Protein AF-A0A7S3RWZ1-F1 (afdb_monomer)

Foldseek 3Di:
DDDDDDDDDDDDDDDDDDDPDPPPPPPDDPPPVQVDDPNDRPVVVVVVVVCVVVVVVVVVVVVVVVVLVVVLVVQLVCCCPPVVDDNVVSVVVSVVSVVVVVD

Radius of gyration: 38.8 Å; Cα contacts (8 Å, |Δi|>4): 29; chains: 1; bounding box: 128×36×61 Å

Organism: NCBI:txid141414

Solvent-accessible surface area (backbone atoms only — not comparable to full-atom values): 6611 Å² total; per-residue (Å²): 136,85,88,86,82,90,81,78,81,86,80,76,87,78,84,72,84,76,76,81,81,76,78,80,81,69,74,90,67,78,77,69,83,70,65,52,65,90,88,43,56,52,61,58,52,53,49,49,59,47,45,70,51,48,51,59,51,52,51,50,52,52,50,49,55,51,48,54,55,52,48,54,57,44,52,37,52,47,33,43,71,74,67,66,44,54,71,71,57,28,50,50,53,45,52,50,57,59,45,69,81,70,114

Sequence (103 aa):
MLLETPAAPPAPPVDLPSPPKRADSFGGSSALGSSAVCGIDLGSRRAYVRWTVLAPLLTTIWLCIGAEIAYAAWIYTYATHCASMRSEEAAYLTSLYWSSFTV

Nearest PDB structures (foldseek):
  7b9v-assembly1_R  TM=4.165E-01  e=2.963E+00  Saccharomyces cerevisiae

Structure (mmCIF, N/CA/C/O backbone):
data_AF-A0A7S3RWZ1-F1
#
_entry.id   AF-A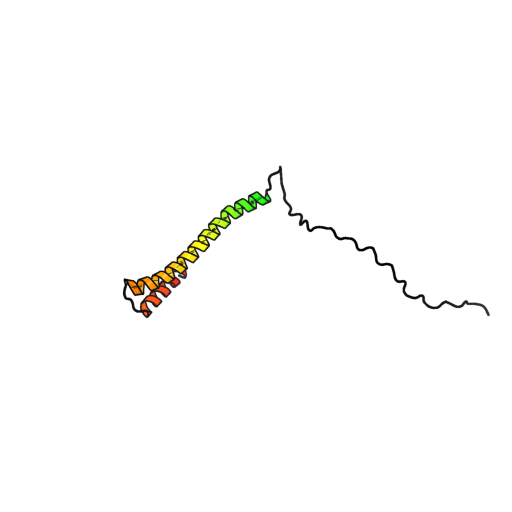0A7S3RWZ1-F1
#
loop_
_atom_site.group_PDB
_atom_site.id
_atom_site.type_symbol
_atom_site.label_atom_id
_atom_site.label_alt_id
_atom_site.label_comp_id
_atom_site.label_asym_id
_atom_site.label_entity_id
_atom_site.label_seq_id
_atom_site.pdbx_PDB_ins_code
_atom_site.Cartn_x
_atom_site.Cartn_y
_atom_site.Cartn_z
_atom_site.occupancy
_atom_site.B_iso_or_equiv
_atom_site.auth_seq_id
_atom_site.auth_comp_id
_atom_site.auth_asym_id
_atom_site.auth_atom_id
_atom_site.pdbx_PDB_model_num
ATOM 1 N N . MET A 1 1 ? 108.119 0.822 -7.207 1.00 37.47 1 MET A N 1
ATOM 2 C CA . MET A 1 1 ? 107.902 0.546 -8.640 1.00 37.47 1 MET A CA 1
ATOM 3 C C . MET A 1 1 ? 106.455 0.892 -8.966 1.00 37.47 1 MET A C 1
ATOM 5 O O . MET A 1 1 ? 105.586 0.281 -8.376 1.00 37.47 1 MET A O 1
ATOM 9 N N . LEU A 1 2 ? 106.283 1.906 -9.826 1.00 41.28 2 LEU A N 1
ATOM 10 C CA . LEU A 1 2 ? 105.166 2.234 -10.736 1.00 41.28 2 LEU A CA 1
ATOM 11 C C . LEU A 1 2 ? 103.694 2.294 -10.236 1.00 41.28 2 LEU A C 1
ATOM 13 O O . LEU A 1 2 ? 103.115 1.283 -9.874 1.00 41.28 2 LEU A O 1
ATOM 17 N N . LEU A 1 3 ? 103.144 3.516 -10.389 1.00 48.88 3 LEU A N 1
ATOM 18 C CA . LEU A 1 3 ? 101.783 3.969 -10.759 1.00 48.88 3 LEU A CA 1
ATOM 19 C C . LEU A 1 3 ? 100.547 3.450 -10.000 1.00 48.88 3 LEU A C 1
ATOM 21 O O . LEU A 1 3 ? 100.180 2.300 -10.151 1.00 48.88 3 LEU A O 1
ATOM 25 N N . GLU A 1 4 ? 99.782 4.364 -9.386 1.00 52.38 4 GLU A N 1
ATOM 26 C CA . GLU A 1 4 ? 98.505 4.825 -9.967 1.00 52.38 4 GLU A CA 1
ATOM 27 C C . GLU A 1 4 ? 97.927 6.059 -9.239 1.00 52.38 4 GLU A C 1
ATOM 29 O O . GLU A 1 4 ? 98.224 6.350 -8.084 1.00 52.38 4 GLU A O 1
ATOM 34 N N . THR A 1 5 ? 97.174 6.825 -10.019 1.00 59.56 5 THR A N 1
ATOM 35 C CA . THR A 1 5 ? 96.734 8.227 -9.917 1.00 59.56 5 THR A CA 1
ATOM 36 C C . THR A 1 5 ? 95.574 8.426 -8.913 1.00 59.56 5 THR A C 1
ATOM 38 O O . THR A 1 5 ? 94.799 7.494 -8.710 1.00 59.56 5 THR A O 1
ATOM 41 N N . PRO A 1 6 ? 95.387 9.609 -8.281 1.00 53.28 6 PRO A N 1
ATOM 42 C CA . PRO A 1 6 ? 94.363 9.789 -7.245 1.00 53.28 6 PRO A CA 1
ATOM 43 C C . PRO A 1 6 ? 92.942 9.838 -7.833 1.00 53.28 6 PRO A C 1
ATOM 45 O O . PRO A 1 6 ? 92.642 10.681 -8.678 1.00 53.28 6 PRO A O 1
ATOM 48 N N . ALA A 1 7 ? 92.052 8.959 -7.362 1.00 54.97 7 ALA A N 1
ATOM 49 C CA . ALA A 1 7 ? 90.635 8.972 -7.720 1.00 54.97 7 ALA A CA 1
ATOM 50 C C . ALA A 1 7 ? 89.863 10.001 -6.871 1.00 54.97 7 ALA A C 1
ATOM 52 O O . ALA A 1 7 ? 89.952 10.020 -5.644 1.00 54.97 7 ALA A O 1
ATOM 53 N N . ALA A 1 8 ? 89.136 10.876 -7.563 1.00 65.88 8 ALA A N 1
ATOM 54 C CA . ALA A 1 8 ? 88.387 12.010 -7.035 1.00 65.88 8 ALA A CA 1
ATOM 55 C C . ALA A 1 8 ? 87.219 11.614 -6.094 1.00 65.88 8 ALA A C 1
ATOM 57 O O . ALA A 1 8 ? 86.671 10.518 -6.220 1.00 65.88 8 ALA A O 1
ATOM 58 N N . PRO A 1 9 ? 86.806 12.512 -5.175 1.00 73.12 9 PRO A N 1
ATOM 59 C CA . PRO A 1 9 ? 85.668 12.299 -4.276 1.00 73.12 9 PRO A CA 1
ATOM 60 C C . PRO A 1 9 ? 84.310 12.265 -5.013 1.00 73.12 9 PRO A C 1
ATOM 62 O O . PRO A 1 9 ? 84.192 12.799 -6.119 1.00 73.12 9 PRO A O 1
ATOM 65 N N . PRO A 1 10 ? 83.269 11.655 -4.407 1.00 68.94 10 PRO A N 1
ATOM 66 C CA . PRO A 1 10 ? 81.964 11.452 -5.037 1.00 68.94 10 PRO A CA 1
ATOM 67 C C . PRO A 1 10 ? 81.235 12.774 -5.321 1.00 68.94 10 PRO A C 1
ATOM 69 O O . PRO A 1 10 ? 81.177 13.664 -4.472 1.00 68.94 10 PRO A O 1
ATOM 72 N N . ALA A 1 11 ? 80.653 12.883 -6.518 1.00 69.25 11 ALA A N 1
ATOM 73 C CA . ALA A 1 11 ? 79.847 14.028 -6.930 1.00 69.25 11 ALA A CA 1
ATOM 74 C C . ALA A 1 11 ? 78.517 14.103 -6.142 1.00 69.25 11 ALA A C 1
ATOM 76 O O . ALA A 1 11 ? 77.920 13.060 -5.859 1.00 69.25 11 ALA A O 1
ATOM 77 N N . PRO A 1 12 ? 78.031 15.313 -5.799 1.00 74.69 12 PRO A N 1
ATOM 78 C CA . PRO A 1 12 ? 76.727 15.501 -5.167 1.00 74.69 12 PRO A CA 1
ATOM 79 C C . PRO A 1 12 ? 75.576 15.146 -6.127 1.00 74.69 12 PRO A C 1
ATOM 81 O O . PRO A 1 12 ? 75.760 15.186 -7.348 1.00 74.69 12 PRO A O 1
ATOM 84 N N . PRO A 1 13 ? 74.380 14.814 -5.603 1.00 68.31 13 PRO A N 1
ATOM 85 C CA . PRO A 1 13 ? 73.211 14.552 -6.432 1.00 68.31 13 PRO A CA 1
ATOM 86 C C . PRO A 1 13 ? 72.872 15.791 -7.269 1.00 68.31 13 PRO A C 1
ATOM 88 O O . PRO A 1 13 ? 72.726 16.895 -6.753 1.00 68.31 13 PRO A O 1
ATOM 91 N N . VAL A 1 14 ? 72.781 15.590 -8.581 1.00 70.25 14 VAL A N 1
ATOM 92 C CA . VAL A 1 14 ? 72.338 16.600 -9.542 1.00 70.25 14 VAL A CA 1
ATOM 93 C C . VAL A 1 14 ? 70.830 16.775 -9.373 1.00 70.25 14 VAL A C 1
ATOM 95 O O . VAL A 1 14 ? 70.068 15.863 -9.692 1.00 70.25 14 VAL A O 1
ATOM 98 N N . ASP A 1 15 ? 70.398 17.938 -8.886 1.00 65.25 15 ASP A N 1
ATOM 99 C CA . ASP A 1 15 ? 68.997 18.354 -8.941 1.00 65.25 15 ASP A CA 1
ATOM 100 C C . ASP A 1 15 ? 68.591 18.536 -10.409 1.00 65.25 15 ASP A C 1
ATOM 102 O O . ASP A 1 15 ? 69.014 19.472 -11.093 1.00 65.25 15 ASP A O 1
ATOM 106 N N . LEU A 1 16 ? 67.782 17.604 -10.918 1.00 70.75 16 LEU A N 1
ATOM 107 C CA . LEU A 1 16 ? 67.138 17.749 -12.217 1.00 70.75 16 LEU A CA 1
ATOM 108 C C . LEU A 1 16 ? 66.102 18.887 -12.162 1.00 70.75 16 LEU A C 1
ATOM 110 O O . LEU A 1 16 ? 65.304 18.935 -11.222 1.00 70.75 16 LEU A O 1
ATOM 114 N N . PRO A 1 17 ? 66.015 19.750 -13.193 1.00 65.25 17 PRO A N 1
ATOM 115 C CA . PRO A 1 17 ? 64.871 20.634 -13.349 1.00 65.25 17 PRO A CA 1
ATOM 116 C C . PRO A 1 17 ? 63.606 19.791 -13.550 1.00 65.25 17 PRO A C 1
ATOM 118 O O . PRO A 1 17 ? 63.548 18.903 -14.404 1.00 65.25 17 PRO A O 1
ATOM 121 N N . SER A 1 18 ? 62.591 20.069 -12.734 1.00 64.56 18 SER A N 1
ATOM 122 C CA . SER A 1 18 ? 61.280 19.437 -12.816 1.00 64.56 18 SER A CA 1
ATOM 123 C C . SER A 1 18 ? 60.666 19.638 -14.211 1.00 64.56 18 SER A C 1
ATOM 125 O O . SER A 1 18 ? 60.752 20.732 -14.777 1.00 64.56 18 SER A O 1
ATOM 127 N N . PRO A 1 19 ? 60.048 18.597 -14.802 1.00 68.00 19 PRO A N 1
ATOM 128 C CA . PRO A 1 19 ? 59.416 18.724 -16.107 1.00 68.00 19 PRO A CA 1
ATOM 129 C C . PRO A 1 19 ? 58.262 19.736 -16.038 1.00 68.00 19 PRO A C 1
ATOM 131 O O . PRO A 1 19 ? 57.586 19.829 -15.006 1.00 68.00 19 PRO A O 1
ATOM 134 N N . PRO A 1 20 ? 58.000 20.491 -17.122 1.00 56.88 20 PRO A N 1
ATOM 135 C CA . PRO A 1 20 ? 56.907 21.447 -17.146 1.00 56.88 20 PRO A CA 1
ATOM 136 C C . PRO A 1 20 ? 55.592 20.720 -16.863 1.00 56.88 20 PRO A C 1
ATOM 138 O O . PRO A 1 20 ? 55.242 19.740 -17.523 1.00 56.88 20 PRO A O 1
ATOM 141 N N . LYS A 1 21 ? 54.881 21.220 -15.849 1.00 57.78 21 LYS A N 1
ATOM 142 C CA . LYS A 1 21 ? 53.547 20.792 -15.431 1.00 57.78 21 LYS A CA 1
ATOM 143 C C . LYS A 1 21 ? 52.639 20.757 -16.662 1.00 57.78 21 LYS A C 1
ATOM 145 O O . LYS A 1 21 ? 52.217 21.802 -17.154 1.00 57.78 21 LYS A O 1
ATOM 150 N N . ARG A 1 22 ? 52.381 19.552 -17.178 1.00 47.41 22 ARG A N 1
ATOM 151 C CA . ARG A 1 22 ? 51.408 19.314 -18.242 1.00 47.41 22 ARG A CA 1
ATOM 152 C C . ARG A 1 22 ? 50.073 19.828 -17.717 1.00 47.41 22 ARG A C 1
ATOM 154 O O . ARG A 1 22 ? 49.577 19.349 -16.702 1.00 47.41 22 ARG A O 1
ATOM 161 N N . ALA A 1 23 ? 49.553 20.875 -18.344 1.00 48.59 23 ALA A N 1
ATOM 162 C CA . ALA A 1 23 ? 48.192 21.305 -18.104 1.00 48.59 23 ALA A CA 1
ATOM 163 C C . ALA A 1 23 ? 47.289 20.173 -18.599 1.00 48.59 23 ALA A C 1
ATOM 165 O O . ALA A 1 23 ? 47.071 20.024 -19.800 1.00 48.59 23 ALA A O 1
ATOM 166 N N . ASP A 1 24 ? 46.817 19.346 -17.672 1.00 50.09 24 ASP A N 1
ATOM 167 C CA . ASP A 1 24 ? 45.750 18.388 -17.916 1.00 50.09 24 ASP A CA 1
ATOM 168 C C . ASP A 1 24 ? 44.439 19.166 -18.072 1.00 50.09 24 ASP A C 1
ATOM 170 O O . ASP A 1 24 ? 43.570 19.184 -17.206 1.00 50.09 24 ASP A O 1
ATOM 174 N N . SER A 1 25 ? 44.290 19.838 -19.208 1.00 51.91 25 SER A N 1
ATOM 175 C CA . SER A 1 25 ? 42.991 20.163 -19.779 1.00 51.91 25 SER A CA 1
ATOM 176 C C . SER A 1 25 ? 42.518 18.968 -20.606 1.00 51.91 25 SER A C 1
ATOM 178 O O . SER A 1 25 ? 42.318 19.058 -21.813 1.00 51.91 25 SER A O 1
ATOM 180 N N . PHE A 1 26 ? 42.328 17.825 -19.943 1.00 42.78 26 PHE A N 1
ATOM 181 C CA . PHE A 1 26 ? 41.467 16.765 -20.453 1.00 42.78 26 PHE A CA 1
ATOM 182 C C . PHE A 1 26 ? 40.175 16.819 -19.654 1.00 42.78 26 PHE A C 1
ATOM 184 O O . PHE A 1 26 ? 40.025 16.213 -18.594 1.00 42.78 26 PHE A O 1
ATOM 191 N N . GLY A 1 27 ? 39.255 17.634 -20.172 1.00 39.09 27 GLY A N 1
ATOM 192 C CA . GLY A 1 27 ? 37.866 17.606 -19.762 1.00 39.09 27 GLY A CA 1
ATOM 193 C C . GLY A 1 27 ? 37.377 16.165 -19.761 1.00 39.09 27 GLY A C 1
ATOM 194 O O . GLY A 1 27 ? 37.605 15.417 -20.714 1.00 39.09 27 GLY A O 1
ATOM 195 N N . GLY A 1 28 ? 36.718 15.789 -18.669 1.00 44.22 28 GLY A N 1
ATOM 196 C CA . GLY A 1 28 ? 35.966 14.554 -18.578 1.00 44.22 28 GLY A CA 1
ATOM 197 C C . GLY A 1 28 ? 34.914 14.531 -19.676 1.00 44.22 28 GLY A C 1
ATOM 198 O O . GLY A 1 28 ? 33.812 15.037 -19.511 1.00 44.22 28 GLY A O 1
ATOM 199 N N . SER A 1 29 ? 35.265 13.947 -20.809 1.00 42.84 29 SER A N 1
ATOM 200 C CA . SER A 1 29 ? 34.299 13.364 -21.717 1.00 42.84 29 SER A CA 1
ATOM 201 C C . SER A 1 29 ? 34.358 11.879 -21.442 1.00 42.84 29 SER A C 1
ATOM 203 O O . SER A 1 29 ? 35.136 11.140 -22.043 1.00 42.84 29 SER A O 1
ATOM 205 N N . SER A 1 30 ? 33.541 11.447 -20.481 1.00 46.03 30 SER A N 1
ATOM 206 C CA . SER A 1 30 ? 32.962 10.119 -20.554 1.00 46.03 30 SER A CA 1
ATOM 207 C C . SER A 1 30 ? 32.356 10.022 -21.950 1.00 46.03 30 SER A C 1
ATOM 209 O O . SER A 1 30 ? 31.301 10.588 -22.231 1.00 46.03 30 SER A O 1
ATOM 211 N N . ALA A 1 31 ? 33.081 9.379 -22.863 1.00 45.09 31 ALA A N 1
ATOM 212 C CA . ALA A 1 31 ? 32.549 8.956 -24.140 1.00 45.09 31 ALA A CA 1
ATOM 213 C C . ALA A 1 31 ? 31.500 7.889 -23.822 1.00 45.09 31 ALA A C 1
ATOM 215 O O . ALA A 1 31 ? 31.744 6.685 -23.877 1.00 45.09 31 ALA A O 1
ATOM 216 N N . LEU A 1 32 ? 30.333 8.369 -23.390 1.00 52.41 32 LEU A N 1
ATOM 217 C CA . LEU A 1 32 ? 29.071 7.680 -23.476 1.00 52.41 32 LEU A CA 1
ATOM 218 C C . LEU A 1 32 ? 29.034 7.184 -24.914 1.00 52.41 32 LEU A C 1
ATOM 220 O O . LEU A 1 32 ? 29.029 7.991 -25.845 1.00 52.41 32 LEU A O 1
ATOM 224 N N . GLY A 1 33 ? 29.103 5.869 -25.092 1.00 49.72 33 GLY A N 1
ATOM 225 C CA . GLY A 1 33 ? 28.904 5.233 -26.381 1.00 49.72 33 GLY A CA 1
ATOM 226 C C . GLY A 1 33 ? 27.482 5.506 -26.853 1.00 49.72 33 GLY A C 1
ATOM 227 O O . GLY A 1 33 ? 26.621 4.632 -26.762 1.00 49.72 33 GLY A O 1
ATOM 228 N N . SER A 1 34 ? 27.223 6.724 -27.333 1.00 53.38 34 SER A N 1
ATOM 229 C CA . SER A 1 34 ? 26.0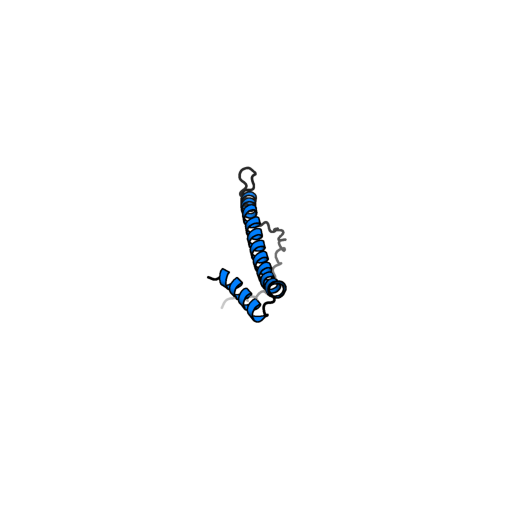46 7.050 -28.116 1.00 53.38 34 SER A CA 1
ATOM 230 C C . SER A 1 34 ? 26.270 6.392 -29.465 1.00 53.38 34 SER A C 1
ATOM 232 O O . SER A 1 34 ? 26.905 6.919 -30.375 1.00 53.38 34 SER A O 1
ATOM 234 N N . SER A 1 35 ? 25.827 5.143 -29.540 1.00 53.94 35 SER A N 1
ATOM 235 C CA . SER A 1 35 ? 25.711 4.398 -30.782 1.00 53.94 35 SER A CA 1
ATOM 236 C C . SER A 1 35 ? 24.527 4.998 -31.538 1.00 53.94 35 SER A C 1
ATOM 238 O O . SER A 1 35 ? 23.430 4.449 -31.554 1.00 53.94 35 SER A O 1
ATOM 240 N N . ALA A 1 36 ? 24.728 6.186 -32.105 1.00 52.81 36 ALA A N 1
ATOM 241 C CA . ALA A 1 36 ? 23.800 6.795 -33.039 1.00 52.81 36 ALA A CA 1
ATOM 242 C C . ALA A 1 36 ? 24.018 6.138 -34.407 1.00 52.81 36 ALA A C 1
ATOM 244 O O . ALA A 1 36 ? 25.025 6.371 -35.073 1.00 52.81 36 ALA A O 1
ATOM 245 N N . VAL A 1 37 ? 23.082 5.290 -34.829 1.00 49.72 37 VAL A N 1
ATOM 246 C CA . VAL A 1 37 ? 23.023 4.801 -36.211 1.00 49.72 37 VAL A CA 1
ATOM 247 C C . VAL A 1 37 ? 22.027 5.694 -36.939 1.00 49.72 37 VAL A C 1
ATOM 249 O O . VAL A 1 37 ? 20.878 5.812 -36.520 1.00 49.72 37 VAL A O 1
ATOM 252 N N . CYS A 1 38 ? 22.472 6.344 -38.016 1.00 53.84 38 CYS A N 1
ATOM 253 C CA . CYS A 1 38 ? 21.622 7.175 -38.874 1.00 53.84 38 CYS A CA 1
ATOM 254 C C . CYS A 1 38 ? 20.939 8.355 -38.140 1.00 53.84 38 CYS A C 1
ATOM 256 O O . CYS A 1 38 ? 19.752 8.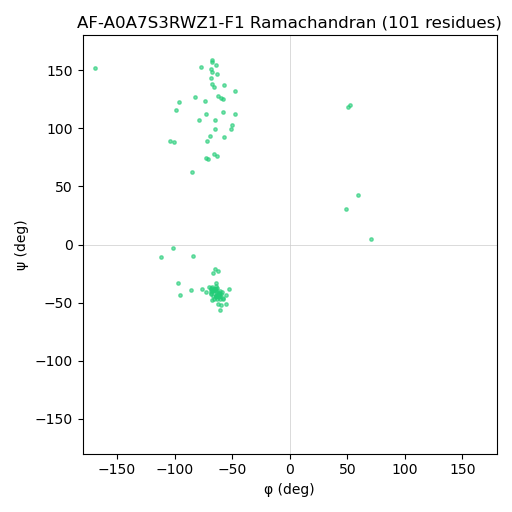603 -38.327 1.00 53.84 38 CYS A O 1
ATOM 258 N N . GLY A 1 39 ? 21.666 9.065 -37.266 1.00 57.12 39 GLY A N 1
ATOM 259 C CA . GLY A 1 39 ? 21.169 10.282 -36.596 1.00 57.12 39 GLY A CA 1
ATOM 260 C C . GLY A 1 39 ? 20.073 10.061 -35.545 1.00 57.12 39 GLY A C 1
ATOM 261 O O . GLY A 1 39 ? 19.562 11.029 -34.986 1.00 57.12 39 GLY A O 1
ATOM 262 N N . ILE A 1 40 ? 19.719 8.807 -35.250 1.00 56.25 40 ILE A N 1
ATOM 263 C CA . ILE A 1 40 ? 18.747 8.453 -34.216 1.00 56.25 40 ILE A CA 1
ATOM 264 C C . ILE A 1 40 ? 19.518 8.051 -32.961 1.00 56.25 40 ILE A C 1
ATOM 266 O O . ILE A 1 40 ? 20.237 7.050 -32.949 1.00 56.25 40 ILE A O 1
ATOM 270 N N . ASP A 1 41 ? 19.347 8.828 -31.893 1.00 59.56 41 ASP A N 1
ATOM 271 C CA . ASP A 1 41 ? 19.909 8.522 -30.581 1.00 59.56 41 ASP A CA 1
ATOM 272 C C . ASP A 1 41 ? 19.195 7.290 -29.983 1.00 59.56 41 ASP A C 1
ATOM 274 O O . ASP A 1 41 ? 18.112 7.359 -29.388 1.00 59.56 41 ASP A O 1
ATOM 278 N N . LEU A 1 42 ? 19.775 6.109 -30.215 1.00 55.53 42 LEU A N 1
ATOM 279 C CA . LEU A 1 42 ? 19.254 4.821 -29.740 1.00 55.53 42 LEU A CA 1
ATOM 280 C C . LEU A 1 42 ? 19.310 4.708 -28.204 1.00 55.53 42 LEU A C 1
ATOM 282 O O . LEU A 1 42 ? 18.510 3.971 -27.614 1.00 55.53 42 LEU A O 1
ATOM 286 N N . GLY A 1 43 ? 20.209 5.462 -27.559 1.00 58.66 43 GLY A N 1
ATOM 287 C CA . GLY A 1 43 ? 20.301 5.584 -26.103 1.00 58.66 43 GLY A CA 1
ATOM 288 C C . GLY A 1 43 ? 19.090 6.311 -25.522 1.00 58.66 43 GLY A C 1
ATOM 289 O O . GLY A 1 43 ? 18.439 5.792 -24.610 1.00 58.66 43 GLY A O 1
ATOM 290 N N . SER A 1 44 ? 18.720 7.444 -26.120 1.00 66.38 44 SER A N 1
ATOM 291 C CA . SER A 1 44 ? 17.559 8.242 -25.720 1.00 66.38 44 SER A CA 1
ATOM 292 C C . SER A 1 44 ? 16.234 7.512 -25.957 1.00 66.38 44 SER A C 1
ATOM 294 O O . SER A 1 44 ? 15.358 7.526 -25.095 1.00 66.38 44 SER A O 1
ATOM 296 N N . ARG A 1 45 ? 16.089 6.758 -27.058 1.00 65.56 45 ARG A N 1
ATOM 297 C CA . ARG A 1 45 ? 14.850 6.002 -27.328 1.00 65.56 45 ARG A CA 1
ATOM 298 C C . ARG A 1 45 ? 14.632 4.847 -26.346 1.00 65.56 45 ARG A C 1
ATOM 300 O O . ARG A 1 45 ? 13.512 4.650 -25.881 1.00 65.56 45 ARG A O 1
ATOM 307 N N . ARG A 1 46 ? 15.680 4.092 -25.993 1.00 68.81 46 ARG A N 1
ATOM 308 C CA . ARG A 1 46 ? 15.584 3.040 -24.961 1.00 68.81 46 ARG A CA 1
ATOM 309 C C . ARG A 1 46 ? 15.346 3.629 -23.574 1.00 68.81 46 ARG A C 1
ATOM 311 O O . ARG A 1 46 ? 14.568 3.056 -22.817 1.00 68.81 46 ARG A O 1
ATOM 318 N N . ALA A 1 47 ? 15.982 4.754 -23.251 1.00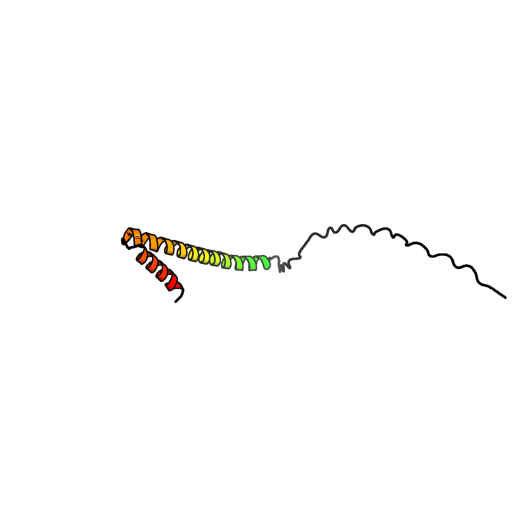 72.12 47 ALA A N 1
ATOM 319 C CA . ALA A 1 47 ? 15.737 5.470 -22.004 1.00 72.12 47 ALA A CA 1
ATOM 320 C C . ALA A 1 47 ? 14.298 5.995 -21.938 1.00 72.12 47 ALA A C 1
ATOM 322 O O . ALA A 1 47 ? 13.636 5.774 -20.936 1.00 72.12 47 ALA A O 1
ATOM 323 N N . TYR A 1 48 ? 13.777 6.574 -23.019 1.00 76.94 48 TYR A N 1
ATOM 324 C CA . TYR A 1 48 ? 12.401 7.060 -23.120 1.00 76.94 48 TYR A CA 1
ATOM 325 C C . TYR A 1 48 ? 11.371 5.928 -23.006 1.00 76.94 48 TYR A C 1
ATOM 327 O O . TYR A 1 48 ? 10.425 6.028 -22.230 1.00 76.94 48 TYR A O 1
ATOM 335 N N . VAL A 1 49 ? 11.576 4.804 -23.701 1.00 76.25 49 VAL A N 1
ATOM 336 C CA . VAL A 1 49 ? 10.705 3.618 -23.579 1.00 76.25 49 VAL A CA 1
ATOM 337 C C . VAL A 1 49 ? 10.766 3.025 -22.167 1.00 76.25 49 VAL A C 1
ATOM 339 O O . VAL A 1 49 ? 9.747 2.627 -21.618 1.00 76.25 49 VAL A O 1
ATOM 342 N N . ARG A 1 50 ? 11.940 3.007 -21.527 1.00 80.50 50 ARG A N 1
ATOM 343 C CA . ARG A 1 50 ? 12.048 2.594 -20.121 1.00 80.50 50 ARG A CA 1
ATOM 344 C C . ARG A 1 50 ? 11.345 3.579 -19.196 1.00 80.50 50 ARG A C 1
ATOM 346 O O . ARG A 1 50 ? 10.618 3.148 -18.318 1.00 80.50 50 ARG A O 1
ATOM 353 N N . TRP A 1 51 ? 11.517 4.878 -19.401 1.00 83.75 51 TRP A N 1
ATOM 354 C CA . TRP A 1 51 ? 10.950 5.914 -18.540 1.00 83.75 51 TRP A CA 1
ATOM 355 C C . TRP A 1 51 ? 9.425 5.980 -18.651 1.00 83.75 51 TRP A C 1
ATOM 357 O O . TRP A 1 51 ? 8.745 6.094 -17.641 1.00 83.75 51 TRP A O 1
ATOM 367 N N . THR A 1 52 ? 8.876 5.803 -19.853 1.00 88.44 52 THR A N 1
ATOM 368 C CA . THR A 1 52 ? 7.422 5.725 -20.085 1.00 88.44 52 THR A CA 1
ATOM 369 C C . THR A 1 52 ? 6.765 4.507 -19.437 1.00 88.44 52 THR A C 1
ATOM 371 O O . THR A 1 52 ? 5.570 4.558 -19.176 1.00 88.44 52 THR A O 1
ATOM 374 N N . VAL A 1 53 ? 7.520 3.446 -19.129 1.00 88.75 53 VAL A N 1
ATOM 375 C CA . VAL A 1 53 ? 7.024 2.270 -18.390 1.00 88.75 53 VAL A CA 1
ATOM 376 C C . VAL A 1 53 ? 7.319 2.377 -16.891 1.00 88.75 53 VAL A C 1
ATOM 378 O O . VAL A 1 53 ? 6.446 2.107 -16.071 1.00 88.75 53 VAL A O 1
ATOM 381 N N . LEU A 1 54 ? 8.527 2.801 -16.510 1.00 88.50 54 LEU A N 1
ATOM 382 C CA . LEU A 1 54 ? 8.923 2.940 -15.107 1.00 88.50 54 LEU A CA 1
ATOM 383 C C . LEU A 1 54 ? 8.148 4.047 -14.394 1.00 88.50 54 LEU A C 1
ATOM 385 O O . LEU A 1 54 ? 7.781 3.852 -13.242 1.00 88.50 54 LEU A O 1
ATOM 389 N N . ALA A 1 55 ? 7.893 5.181 -15.049 1.00 90.81 55 ALA A N 1
ATOM 390 C CA . ALA A 1 55 ? 7.177 6.295 -14.438 1.00 90.81 55 ALA A CA 1
ATOM 391 C C . ALA A 1 55 ? 5.756 5.909 -13.988 1.00 90.81 55 ALA A C 1
ATOM 393 O O . ALA A 1 55 ? 5.494 6.032 -12.794 1.00 90.81 55 ALA A O 1
ATOM 394 N N . PRO A 1 56 ? 4.857 5.382 -14.850 1.00 93.44 56 PRO A N 1
ATOM 395 C CA . PRO A 1 56 ? 3.525 4.986 -14.399 1.00 93.44 56 PRO A CA 1
ATOM 396 C C . PRO A 1 56 ? 3.582 3.842 -13.387 1.00 93.44 56 PRO A C 1
ATOM 398 O O . PRO A 1 56 ? 2.810 3.861 -12.435 1.00 93.44 56 PRO A O 1
ATOM 401 N N . LEU A 1 57 ? 4.519 2.896 -13.521 1.00 94.31 57 LEU A N 1
ATOM 402 C CA . LEU A 1 57 ? 4.698 1.825 -12.538 1.00 94.31 57 LEU A CA 1
ATOM 403 C C . LEU A 1 57 ? 5.024 2.396 -11.146 1.00 94.31 57 LEU A C 1
ATOM 405 O O . LEU A 1 57 ? 4.323 2.102 -10.181 1.00 94.31 57 LEU A O 1
ATOM 409 N N . LEU A 1 58 ? 6.028 3.271 -11.046 1.00 94.44 58 LEU A N 1
ATOM 410 C CA . LEU A 1 58 ? 6.390 3.951 -9.798 1.00 94.44 58 LEU A CA 1
ATOM 411 C C . LEU A 1 58 ? 5.232 4.778 -9.243 1.00 94.44 58 LEU A C 1
ATOM 413 O O . LEU A 1 58 ? 4.973 4.723 -8.043 1.00 94.44 58 LEU A O 1
ATOM 417 N N . THR A 1 59 ? 4.512 5.504 -10.100 1.00 95.62 59 THR A N 1
ATOM 418 C CA . THR A 1 59 ? 3.335 6.270 -9.681 1.00 95.62 59 THR A CA 1
ATOM 419 C C . THR A 1 59 ? 2.248 5.360 -9.117 1.00 95.62 59 THR A C 1
ATOM 421 O O . THR A 1 59 ? 1.713 5.665 -8.057 1.00 95.62 59 THR A O 1
ATOM 424 N N . THR A 1 60 ? 1.942 4.236 -9.770 1.00 96.00 60 THR A N 1
ATOM 425 C CA . THR A 1 60 ? 0.928 3.290 -9.279 1.00 96.00 60 THR A CA 1
ATOM 426 C C . THR A 1 60 ? 1.329 2.659 -7.952 1.00 96.00 60 THR A C 1
ATOM 428 O O . THR A 1 60 ? 0.520 2.651 -7.034 1.00 96.00 60 THR A O 1
ATOM 431 N N . ILE A 1 61 ? 2.584 2.224 -7.804 1.00 96.38 61 ILE A N 1
ATOM 432 C CA . ILE A 1 61 ? 3.093 1.661 -6.547 1.00 96.38 61 ILE A CA 1
ATOM 433 C C . ILE A 1 61 ? 3.003 2.699 -5.426 1.00 96.38 61 ILE A C 1
ATOM 435 O O . ILE A 1 61 ? 2.495 2.404 -4.348 1.00 96.38 61 ILE A O 1
ATOM 439 N N . TRP A 1 62 ? 3.449 3.928 -5.685 1.00 97.19 62 TRP A N 1
ATOM 440 C CA . TRP A 1 62 ? 3.383 5.007 -4.703 1.00 97.19 62 TRP A CA 1
ATOM 441 C C . TRP A 1 62 ? 1.941 5.327 -4.290 1.00 97.19 62 TRP A C 1
ATOM 443 O O . TRP A 1 62 ? 1.660 5.504 -3.106 1.00 97.19 62 TRP A O 1
ATOM 453 N N . LEU A 1 63 ? 1.018 5.345 -5.253 1.00 96.50 63 LEU A N 1
ATOM 454 C CA . LEU A 1 63 ? -0.394 5.614 -5.003 1.00 96.50 63 LEU A CA 1
ATOM 455 C C . LEU A 1 63 ? -1.077 4.464 -4.250 1.00 96.50 63 LEU A C 1
ATOM 457 O O . LEU A 1 63 ? -1.884 4.733 -3.365 1.00 96.50 63 LEU A O 1
ATOM 461 N N . CYS A 1 64 ? -0.718 3.209 -4.535 1.00 95.06 64 CYS A N 1
ATOM 462 C CA . CYS A 1 64 ? -1.178 2.038 -3.786 1.00 95.06 64 CYS A CA 1
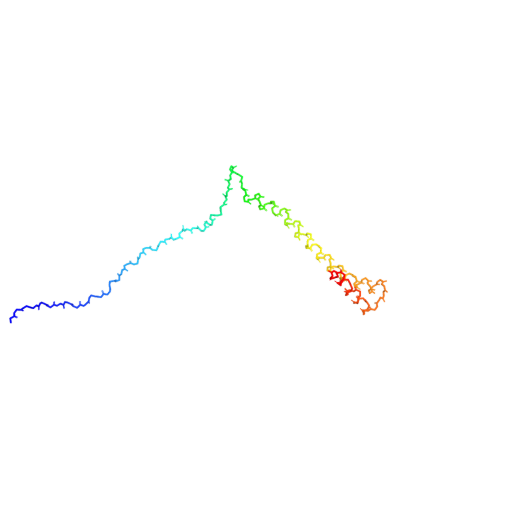ATOM 463 C C . CYS A 1 64 ? -0.719 2.090 -2.327 1.00 95.06 64 CYS A C 1
ATOM 465 O O . CYS A 1 64 ? -1.558 2.021 -1.435 1.00 95.06 64 CYS A O 1
ATOM 467 N N . ILE A 1 65 ? 0.574 2.313 -2.075 1.00 95.75 65 ILE A N 1
ATOM 468 C CA . ILE A 1 65 ? 1.114 2.409 -0.708 1.00 95.75 65 ILE A CA 1
ATOM 469 C C . ILE A 1 65 ? 0.464 3.580 0.045 1.00 95.75 65 ILE A C 1
ATOM 471 O O . ILE A 1 65 ? 0.077 3.453 1.206 1.00 95.75 65 ILE A O 1
ATOM 475 N N . GLY A 1 66 ? 0.302 4.729 -0.618 1.00 95.75 66 GLY A N 1
ATOM 476 C CA . GLY A 1 66 ? -0.387 5.880 -0.035 1.00 95.75 66 GLY A CA 1
ATOM 477 C C . GLY A 1 66 ? -1.845 5.575 0.317 1.00 95.75 66 GLY A C 1
ATOM 478 O O . GLY A 1 66 ? -2.299 5.923 1.408 1.00 95.75 66 GLY A O 1
ATOM 479 N N . ALA A 1 67 ? -2.565 4.892 -0.577 1.00 94.56 67 ALA A N 1
ATOM 480 C CA . ALA A 1 67 ? -3.941 4.470 -0.344 1.00 94.56 67 ALA A CA 1
ATOM 481 C C . ALA A 1 67 ? -4.042 3.480 0.823 1.00 94.56 67 ALA A C 1
ATOM 483 O O . ALA A 1 67 ? -4.904 3.662 1.677 1.00 94.56 67 ALA A O 1
ATOM 484 N N . GLU A 1 68 ? -3.148 2.493 0.909 1.00 93.50 68 GLU A N 1
ATOM 485 C CA . GLU A 1 68 ? -3.119 1.501 1.990 1.00 93.50 68 GLU A CA 1
ATOM 486 C C . GLU A 1 68 ? -2.969 2.151 3.368 1.00 93.50 68 GLU A C 1
ATOM 488 O O . GLU A 1 68 ? -3.717 1.827 4.295 1.00 93.50 68 GLU A O 1
ATOM 493 N N . ILE A 1 69 ? -2.034 3.097 3.496 1.00 94.06 69 ILE A N 1
ATOM 494 C CA . ILE A 1 69 ? -1.770 3.803 4.755 1.00 94.06 69 ILE A CA 1
ATOM 495 C C . ILE A 1 69 ? -2.951 4.713 5.119 1.00 94.06 69 ILE A C 1
ATOM 497 O O . ILE A 1 69 ? -3.375 4.747 6.277 1.00 94.06 69 ILE A O 1
ATOM 501 N N . ALA A 1 70 ? -3.512 5.429 4.139 1.00 94.69 70 ALA A N 1
ATOM 502 C CA . ALA A 1 70 ? -4.677 6.282 4.356 1.00 94.69 70 ALA A CA 1
ATOM 503 C C . ALA A 1 70 ? -5.904 5.466 4.794 1.00 94.69 7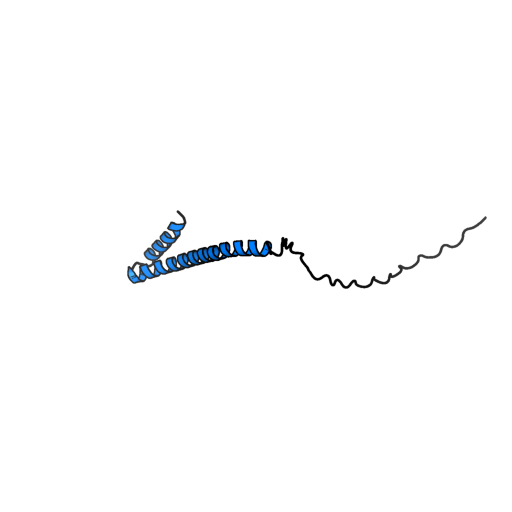0 ALA A C 1
ATOM 505 O O . ALA A 1 70 ? -6.605 5.865 5.726 1.00 94.69 70 ALA A O 1
ATOM 506 N N . TYR A 1 71 ? -6.136 4.304 4.175 1.00 92.19 71 TYR A N 1
ATOM 507 C CA . TYR A 1 71 ? -7.244 3.417 4.533 1.00 92.19 71 TYR A CA 1
ATOM 508 C C . TYR A 1 71 ? -7.073 2.810 5.925 1.00 92.19 71 TYR A C 1
ATOM 510 O O . TYR A 1 71 ? -8.039 2.760 6.687 1.00 92.19 71 TYR A O 1
ATOM 518 N N . ALA A 1 72 ? -5.851 2.411 6.290 1.00 89.94 72 ALA A N 1
ATOM 519 C CA . ALA A 1 72 ? -5.547 1.904 7.627 1.00 89.94 72 ALA A CA 1
ATOM 520 C C . ALA A 1 72 ? -5.904 2.931 8.717 1.00 89.94 72 ALA A C 1
ATOM 522 O O . ALA A 1 72 ? -6.561 2.600 9.704 1.00 89.94 72 ALA A O 1
ATOM 523 N N . ALA A 1 73 ? -5.513 4.195 8.518 1.00 88.88 73 ALA A N 1
ATOM 524 C CA . ALA A 1 73 ? -5.831 5.283 9.443 1.00 88.88 73 ALA A CA 1
ATOM 525 C C . ALA A 1 73 ? -7.336 5.607 9.468 1.00 88.88 73 ALA A C 1
ATOM 527 O O . ALA A 1 73 ? -7.912 5.912 10.519 1.00 88.88 73 ALA A O 1
ATOM 528 N N . TRP A 1 74 ? -7.991 5.521 8.310 1.00 93.75 74 TRP A N 1
ATOM 529 C CA . TRP A 1 74 ? -9.419 5.776 8.188 1.00 93.75 74 TRP A CA 1
ATOM 530 C C . TRP A 1 74 ? -10.272 4.703 8.879 1.00 93.75 74 TRP A C 1
ATOM 532 O O . TRP A 1 74 ? -11.217 5.056 9.575 1.00 93.75 74 TRP A O 1
ATOM 542 N N . ILE A 1 75 ? -9.919 3.417 8.785 1.00 91.25 75 ILE A N 1
ATOM 543 C CA . ILE A 1 75 ? -10.655 2.314 9.436 1.00 91.25 75 ILE A CA 1
ATOM 544 C C . ILE A 1 75 ? -10.790 2.529 10.946 1.00 91.25 75 ILE A C 1
ATOM 546 O O . ILE A 1 75 ? -11.875 2.351 11.501 1.00 91.25 75 ILE A O 1
ATOM 550 N N . TYR A 1 76 ? -9.717 2.963 11.608 1.00 89.31 76 TYR A N 1
ATOM 551 C CA . TYR A 1 76 ? -9.739 3.215 13.047 1.00 89.31 76 TYR A CA 1
ATOM 552 C C . TYR A 1 76 ? -10.675 4.378 13.414 1.00 89.31 76 TYR A C 1
ATOM 554 O O . TYR A 1 76 ? -11.500 4.276 14.329 1.00 89.31 76 TYR A O 1
ATOM 562 N N . THR A 1 77 ? -10.578 5.491 12.681 1.00 90.56 77 THR A N 1
ATOM 563 C CA . THR A 1 77 ? -11.427 6.669 12.925 1.00 90.56 77 THR A CA 1
ATOM 564 C C . THR A 1 77 ? -12.889 6.389 12.575 1.00 90.56 77 THR A C 1
ATOM 566 O O . THR A 1 77 ? -13.784 6.772 13.320 1.00 90.56 77 THR A O 1
ATOM 569 N N . TYR A 1 78 ? -13.155 5.629 11.516 1.00 91.06 78 TYR A N 1
ATOM 570 C CA . TYR A 1 78 ? -14.497 5.180 11.165 1.00 91.06 78 TYR A CA 1
ATOM 571 C C . TYR A 1 78 ? -15.112 4.268 12.239 1.00 91.06 78 TYR A C 1
ATOM 573 O O . TYR A 1 78 ? -16.245 4.500 12.662 1.00 91.06 78 TYR A O 1
ATOM 581 N N . ALA A 1 79 ? -14.375 3.270 12.736 1.00 89.19 79 ALA A N 1
ATOM 582 C CA . ALA A 1 79 ? -14.872 2.349 13.763 1.00 89.19 79 ALA A CA 1
ATOM 583 C C . ALA A 1 79 ? -15.226 3.075 15.073 1.00 89.19 79 ALA A C 1
ATOM 585 O O . ALA A 1 79 ? -16.265 2.821 15.685 1.00 89.19 79 ALA A O 1
ATOM 586 N N . THR A 1 80 ? -14.389 4.029 15.479 1.00 88.69 80 THR A N 1
ATOM 587 C CA . THR A 1 80 ? -14.603 4.811 16.704 1.00 88.69 80 THR A CA 1
ATOM 588 C C . THR A 1 80 ? -15.734 5.833 16.564 1.00 88.69 80 THR A C 1
ATOM 590 O O . THR A 1 80 ? -16.544 5.968 17.482 1.00 88.69 80 THR A O 1
ATOM 593 N N . HIS A 1 81 ? -15.847 6.517 15.420 1.00 87.44 81 HIS A N 1
ATOM 594 C CA . HIS A 1 81 ? -16.847 7.573 15.223 1.00 87.44 81 HIS A CA 1
ATOM 595 C C . HIS A 1 81 ? -18.216 7.071 14.749 1.00 87.44 81 HIS A C 1
ATOM 597 O O . HIS A 1 81 ? -19.234 7.601 15.190 1.00 87.44 81 HIS A O 1
ATOM 603 N N . CYS A 1 82 ? -18.267 6.086 13.852 1.00 85.50 82 CYS A N 1
ATOM 604 C CA . CYS A 1 82 ? -19.520 5.634 13.238 1.00 85.50 82 CYS A CA 1
ATOM 605 C C . CYS A 1 82 ? -20.122 4.406 13.929 1.00 85.50 82 CYS A C 1
ATOM 607 O O . CYS A 1 82 ? -21.343 4.293 13.981 1.00 85.50 82 CYS A O 1
ATOM 609 N N . ALA A 1 83 ? -19.293 3.502 14.461 1.00 82.94 83 ALA A N 1
ATOM 610 C CA . ALA A 1 83 ? -19.762 2.275 15.111 1.00 82.94 83 ALA A CA 1
ATOM 611 C C . ALA A 1 83 ? -19.750 2.349 16.650 1.00 82.94 83 ALA A C 1
ATOM 613 O O . ALA A 1 83 ? -20.172 1.398 17.302 1.00 82.94 83 ALA A O 1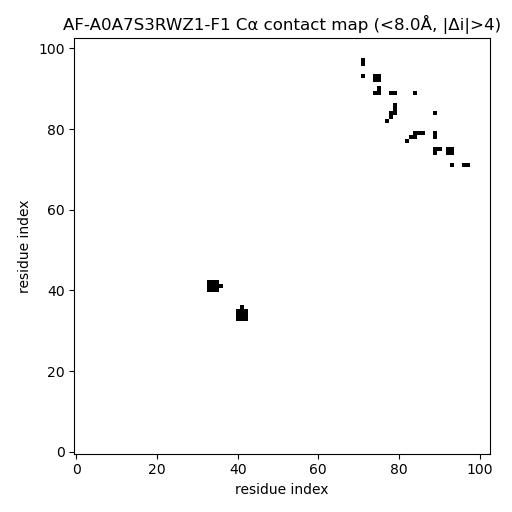
ATOM 614 N N . SER A 1 84 ? -19.263 3.458 17.231 1.00 83.81 84 SER A N 1
ATOM 615 C CA . SER A 1 84 ? -19.058 3.622 18.682 1.00 83.81 84 SER A CA 1
ATOM 616 C C . SER A 1 84 ? -18.310 2.442 19.327 1.00 83.81 84 SER A C 1
ATOM 618 O O . SER A 1 84 ? -18.538 2.117 20.493 1.00 83.81 84 SER A O 1
ATOM 620 N N . MET A 1 85 ? -17.419 1.793 18.567 1.00 86.38 85 MET A N 1
ATOM 621 C CA . MET A 1 85 ? -16.611 0.678 19.060 1.00 86.38 85 MET A CA 1
ATOM 622 C C . MET A 1 85 ? -15.603 1.153 20.106 1.00 86.38 85 MET A C 1
ATOM 624 O O . MET A 1 85 ? -15.080 2.273 20.038 1.00 86.38 85 MET A O 1
ATOM 628 N N . ARG A 1 86 ? -15.290 0.276 21.067 1.00 87.75 86 ARG A N 1
ATOM 629 C CA . ARG A 1 86 ? -14.238 0.545 22.056 1.00 87.75 86 ARG A CA 1
ATOM 630 C C . ARG A 1 86 ? -12.873 0.538 21.368 1.00 87.75 86 ARG A C 1
ATOM 632 O O . ARG A 1 86 ? -12.657 -0.166 20.384 1.00 87.75 86 ARG A O 1
ATOM 639 N N . SER A 1 87 ? -11.939 1.313 21.917 1.00 87.31 87 SER A N 1
ATOM 640 C CA . SER A 1 87 ? -10.587 1.480 21.362 1.00 87.31 87 SER A CA 1
ATOM 641 C C . SER A 1 87 ? -9.876 0.139 21.115 1.00 87.31 87 SER A C 1
ATOM 643 O O . SER A 1 87 ? -9.242 -0.055 20.081 1.00 87.31 87 SER A O 1
ATOM 645 N N . GLU A 1 88 ? -10.060 -0.826 22.023 1.00 91.50 88 GLU A N 1
ATOM 646 C CA . GLU A 1 88 ? -9.535 -2.191 21.894 1.00 91.50 88 GLU A CA 1
ATOM 647 C C . GLU A 1 88 ? -10.053 -2.956 20.661 1.00 91.50 88 GLU A C 1
ATOM 649 O O . GLU A 1 88 ? -9.281 -3.631 19.981 1.00 91.50 88 GLU A O 1
ATOM 654 N N . GLU A 1 89 ? -11.335 -2.817 20.325 1.00 89.94 89 GLU A N 1
ATOM 655 C CA . GLU A 1 89 ? -11.958 -3.501 19.187 1.00 89.94 89 GLU A CA 1
ATOM 656 C C . GLU A 1 89 ? -11.560 -2.843 17.859 1.00 89.94 89 GLU A C 1
ATOM 658 O O . GLU A 1 89 ? -11.272 -3.530 16.875 1.00 89.94 89 GLU A O 1
ATOM 663 N N . ALA A 1 90 ? -11.460 -1.510 17.842 1.00 89.69 90 ALA A N 1
ATOM 664 C CA . ALA A 1 90 ? -10.979 -0.755 16.685 1.00 89.69 90 ALA A CA 1
ATOM 665 C C . ALA A 1 90 ? -9.503 -1.066 16.367 1.00 89.69 90 ALA A C 1
ATOM 667 O O . ALA A 1 90 ? -9.123 -1.200 15.197 1.00 89.69 90 ALA A O 1
ATOM 668 N N . ALA A 1 91 ? -8.668 -1.235 17.397 1.00 89.69 91 ALA A N 1
ATOM 669 C CA . ALA A 1 91 ? -7.284 -1.671 17.231 1.00 89.69 91 ALA A CA 1
ATOM 670 C C . ALA A 1 91 ? -7.210 -3.094 16.652 1.00 89.69 91 ALA A C 1
ATOM 672 O O . ALA A 1 91 ? -6.450 -3.328 15.712 1.00 89.69 91 ALA A O 1
ATOM 673 N N . TYR A 1 92 ? -8.048 -4.017 17.140 1.00 92.31 92 TYR A N 1
ATOM 674 C CA . TYR A 1 92 ? -8.119 -5.383 16.615 1.00 92.31 92 TYR A CA 1
ATOM 675 C C . TYR A 1 92 ? -8.517 -5.425 15.131 1.00 92.31 92 TYR A C 1
ATOM 677 O O . TYR A 1 92 ? -7.868 -6.108 14.336 1.00 92.31 92 TYR A O 1
ATOM 685 N N . LEU A 1 93 ? -9.517 -4.636 14.723 1.00 91.00 93 LEU A N 1
ATOM 686 C CA . LEU A 1 93 ? -9.895 -4.475 13.312 1.00 91.00 93 LEU A CA 1
ATOM 687 C C . LEU A 1 93 ? -8.740 -3.950 12.453 1.00 91.00 93 LEU A C 1
ATOM 689 O O . LEU A 1 93 ? -8.515 -4.434 11.344 1.00 91.00 93 LEU A O 1
ATOM 693 N N . THR A 1 94 ? -7.979 -2.993 12.981 1.00 91.19 94 THR A N 1
ATOM 694 C CA . THR A 1 94 ? -6.803 -2.451 12.291 1.00 91.19 94 THR A CA 1
ATOM 695 C C . THR A 1 94 ? -5.715 -3.523 12.130 1.00 91.19 94 THR A C 1
ATOM 697 O O . THR A 1 94 ? -5.097 -3.623 11.072 1.00 91.19 94 THR A O 1
ATOM 700 N N . SER A 1 95 ? -5.501 -4.383 13.131 1.00 91.81 95 SER A N 1
ATOM 701 C CA . SER A 1 95 ? -4.578 -5.525 13.022 1.00 91.81 95 SER A CA 1
ATOM 702 C C . SER A 1 95 ? -5.044 -6.572 12.005 1.00 91.81 95 SER A C 1
ATOM 704 O O . SER A 1 95 ? -4.219 -7.108 11.263 1.00 91.81 95 SER A O 1
ATOM 706 N N . LEU A 1 96 ? -6.351 -6.845 11.926 1.00 92.56 96 LEU A N 1
ATOM 707 C CA . LEU A 1 96 ? -6.917 -7.735 10.906 1.00 92.56 96 LEU A CA 1
ATOM 708 C C . LEU A 1 96 ? -6.733 -7.178 9.491 1.00 92.56 96 LEU A C 1
ATOM 710 O O . LEU A 1 96 ? -6.383 -7.936 8.588 1.00 92.56 96 LEU A O 1
ATOM 714 N N . TYR A 1 97 ? -6.904 -5.865 9.309 1.00 92.69 97 TYR A N 1
ATOM 715 C CA . TYR A 1 97 ? -6.631 -5.197 8.037 1.00 92.69 97 TYR A CA 1
ATOM 716 C C . TYR A 1 97 ? -5.194 -5.460 7.570 1.00 92.69 97 TYR A C 1
ATOM 718 O O . TYR A 1 97 ? -4.997 -5.963 6.466 1.00 92.69 97 TYR A O 1
ATOM 726 N N . TRP A 1 98 ? -4.195 -5.238 8.431 1.00 92.19 98 TRP A N 1
ATOM 727 C CA . TRP A 1 98 ? -2.797 -5.537 8.093 1.00 92.19 98 TRP A CA 1
ATOM 728 C C . TRP A 1 98 ? -2.547 -7.025 7.843 1.00 92.19 98 TRP A C 1
ATOM 730 O O . TRP A 1 98 ? -1.811 -7.378 6.925 1.00 92.19 98 TRP A O 1
ATOM 740 N N . SER A 1 99 ? -3.201 -7.896 8.612 1.00 93.00 99 SER A N 1
ATOM 741 C CA . SER A 1 99 ? -3.060 -9.346 8.454 1.00 93.00 99 SER A CA 1
ATOM 742 C C . SER A 1 99 ? -3.573 -9.827 7.095 1.00 93.00 99 SER A C 1
ATOM 744 O O . SER A 1 99 ? -2.987 -10.739 6.518 1.00 93.00 99 SER A O 1
ATOM 746 N N 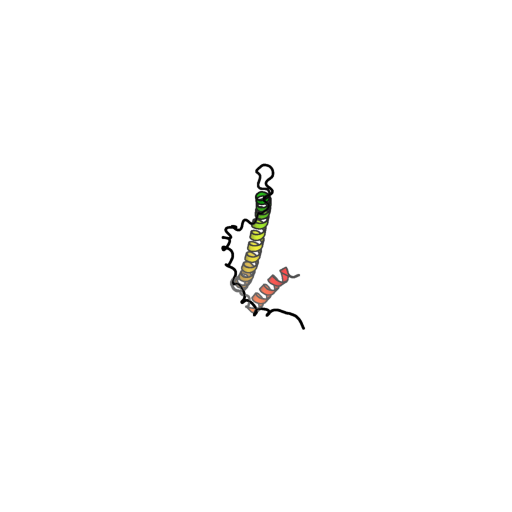. SER A 1 100 ? -4.610 -9.191 6.541 1.00 91.62 100 SER A N 1
ATOM 747 C CA . SER A 1 100 ? -5.182 -9.568 5.240 1.00 91.62 100 SER A CA 1
ATOM 748 C C . SER A 1 100 ? -4.209 -9.434 4.060 1.00 91.62 100 SER A C 1
ATOM 750 O O . SER A 1 100 ? -4.367 -10.143 3.073 1.00 91.62 100 SER A O 1
ATOM 752 N N . PHE A 1 101 ? -3.173 -8.595 4.179 1.00 85.44 101 PHE A N 1
ATOM 753 C CA . PHE A 1 101 ? -2.110 -8.472 3.172 1.00 85.44 101 PHE A CA 1
ATOM 754 C C . PHE A 1 101 ? -0.997 -9.516 3.324 1.00 85.44 101 PHE A C 1
ATOM 756 O O . PHE A 1 101 ? -0.121 -9.607 2.466 1.00 85.44 101 PHE A O 1
ATOM 763 N N . THR A 1 102 ? -0.993 -10.260 4.432 1.00 87.88 1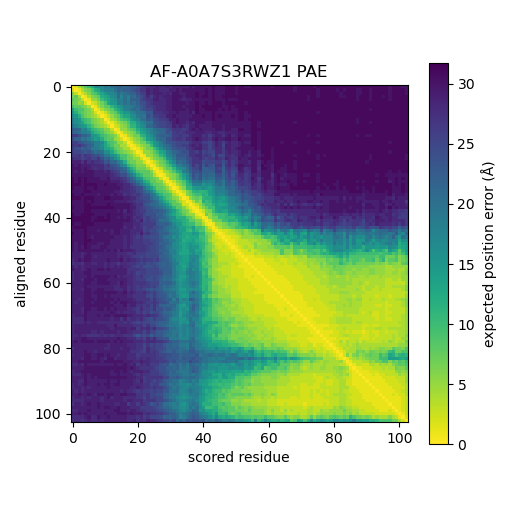02 THR A N 1
ATOM 764 C CA . THR A 1 102 ? 0.093 -11.183 4.803 1.00 87.88 102 THR A CA 1
ATOM 765 C C . THR A 1 102 ? -0.285 -12.664 4.747 1.00 87.88 102 THR A C 1
ATOM 767 O O . THR A 1 102 ? 0.610 -13.497 4.875 1.00 87.88 102 THR A O 1
ATOM 770 N N . VAL A 1 103 ? -1.575 -12.989 4.586 1.00 59.41 103 VAL A N 1
ATOM 771 C CA . VAL A 1 103 ? -2.084 -14.364 4.390 1.00 59.41 103 VAL A CA 1
ATOM 772 C C . VAL A 1 103 ? -1.881 -14.793 2.943 1.00 59.41 103 VAL A C 1
ATOM 774 O O . VAL A 1 103 ? -1.415 -15.937 2.744 1.00 59.41 103 VAL A O 1
#

Secondary structure (DSSP, 8-state):
----PPPPPPPPP--PPPPP---------------EETTEEHHHHHHHHHHHHHHHHHHHHHHHHHHHHHHHHHHHHHHHHHS---HHHHHHHHHHHHHHTT-

pLDDT: mean 74.75, std 18.29, range [37.47, 97.19]

Mean predicted aligned error: 18.39 Å